Protein AF-A0A919A4I2-F1 (afdb_monomer)

Solvent-accessible surface area (backbone atoms only — not comparable to full-atom values): 5334 Å² total; per-residue (Å²): 133,56,72,66,56,52,51,32,50,52,29,50,54,49,20,53,53,32,42,53,50,16,57,56,28,49,77,78,39,53,79,66,13,53,63,30,46,51,51,19,51,53,32,47,54,54,29,48,52,50,51,52,50,55,50,49,53,52,50,51,55,48,53,52,50,52,50,51,51,52,55,54,36,71,71,49,84,78,54,81,65,63,87,83,48,91,82,68,72,82,78,75,80,80,125

pLDDT: mean 85.63, std 12.44, range [39.56, 97.69]

Sequence (95 aa):
MTPARRTMHALNLTAGVTTLTAAHLATHHWAAAIPAVLAAGVLLTIADTYRWDDQHTHRAAADDLDAACCETWWTSLGADHDHTCPTRQTRSHAA

Organism: NCBI:txid67302

Mean predicted aligned error: 8.38 Å

Structure (mmCIF, N/CA/C/O backbone):
data_AF-A0A919A4I2-F1
#
_entry.id   AF-A0A919A4I2-F1
#
loop_
_atom_site.group_PDB
_atom_site.id
_atom_site.type_symbol
_atom_site.label_atom_id
_atom_site.label_alt_id
_atom_site.label_comp_id
_atom_site.label_asym_id
_atom_site.label_entity_id
_atom_site.label_seq_id
_atom_site.pdbx_PDB_ins_code
_atom_site.Cartn_x
_atom_site.Cartn_y
_atom_site.Cartn_z
_atom_site.occupancy
_atom_site.B_iso_or_equiv
_atom_site.auth_seq_id
_atom_site.auth_comp_id
_atom_site.auth_asym_id
_atom_site.auth_atom_id
_atom_site.pdbx_PDB_model_num
ATOM 1 N N . MET A 1 1 ? -6.275 11.652 2.815 1.00 68.12 1 MET A N 1
ATOM 2 C CA . MET A 1 1 ? -5.294 10.622 2.398 1.00 68.12 1 MET A CA 1
ATOM 3 C C . MET A 1 1 ? -4.134 10.656 3.382 1.00 68.12 1 MET A C 1
ATOM 5 O O . MET A 1 1 ? -3.477 11.690 3.459 1.00 68.12 1 MET A O 1
ATOM 9 N N . THR A 1 2 ? -3.956 9.596 4.177 1.00 88.94 2 THR A N 1
ATOM 10 C CA . THR A 1 2 ? -2.904 9.498 5.207 1.00 88.94 2 THR A CA 1
ATOM 11 C C . THR A 1 2 ? -1.509 9.494 4.563 1.00 88.94 2 THR A C 1
ATOM 13 O O . THR A 1 2 ? -1.390 9.125 3.387 1.00 88.94 2 THR A O 1
ATOM 16 N N . PRO A 1 3 ? -0.447 9.906 5.283 1.00 89.25 3 PRO A N 1
ATOM 17 C CA . PRO A 1 3 ? 0.922 9.827 4.769 1.00 89.25 3 PRO A CA 1
ATOM 18 C C . PRO A 1 3 ? 1.288 8.402 4.320 1.00 89.25 3 PRO A C 1
ATOM 20 O O . PRO A 1 3 ? 1.834 8.249 3.232 1.00 89.25 3 PRO A O 1
ATOM 23 N N . ALA A 1 4 ? 0.863 7.371 5.064 1.00 88.50 4 ALA A N 1
ATOM 24 C CA . ALA A 1 4 ? 1.042 5.959 4.706 1.00 88.50 4 ALA A CA 1
ATOM 25 C C . ALA A 1 4 ? 0.373 5.574 3.370 1.00 88.50 4 ALA A C 1
ATOM 27 O O . ALA A 1 4 ? 0.947 4.860 2.550 1.00 88.50 4 ALA A O 1
ATOM 28 N N . ARG A 1 5 ? -0.823 6.104 3.076 1.00 90.50 5 ARG A N 1
ATOM 29 C CA . ARG A 1 5 ? -1.471 5.866 1.773 1.00 90.50 5 ARG A CA 1
ATOM 30 C C . ARG A 1 5 ? -0.739 6.548 0.620 1.00 90.50 5 ARG A C 1
ATOM 32 O O . ARG A 1 5 ? -0.733 6.014 -0.486 1.00 90.50 5 ARG A O 1
ATOM 39 N N . ARG A 1 6 ? -0.128 7.718 0.851 1.00 94.00 6 ARG A N 1
ATOM 40 C CA . ARG A 1 6 ? 0.673 8.418 -0.174 1.00 94.00 6 ARG A CA 1
ATOM 41 C C . ARG A 1 6 ? 1.951 7.654 -0.493 1.00 94.00 6 ARG A C 1
ATOM 43 O O . ARG A 1 6 ? 2.249 7.474 -1.671 1.00 94.00 6 ARG A O 1
ATOM 50 N N . THR A 1 7 ? 2.659 7.171 0.526 1.00 93.00 7 THR A N 1
ATOM 51 C CA . THR A 1 7 ? 3.868 6.359 0.338 1.00 93.00 7 THR A CA 1
ATOM 52 C C . THR A 1 7 ? 3.542 5.038 -0.351 1.00 93.00 7 THR A C 1
ATOM 54 O O . THR A 1 7 ? 4.175 4.722 -1.353 1.00 93.00 7 THR A O 1
ATOM 57 N N . MET A 1 8 ? 2.497 4.325 0.079 1.00 93.81 8 MET A N 1
ATOM 58 C CA . MET A 1 8 ? 2.030 3.103 -0.588 1.00 93.81 8 MET A CA 1
ATOM 59 C C . MET A 1 8 ? 1.700 3.344 -2.070 1.00 93.81 8 MET A C 1
ATOM 61 O O . MET A 1 8 ? 2.102 2.564 -2.931 1.00 93.81 8 MET A O 1
ATOM 65 N N . HIS A 1 9 ? 0.997 4.435 -2.393 1.00 94.38 9 HIS A N 1
ATOM 66 C CA . HIS A 1 9 ? 0.672 4.756 -3.783 1.00 94.38 9 HIS A CA 1
ATOM 67 C C . HIS A 1 9 ? 1.927 5.050 -4.618 1.00 94.38 9 HIS A C 1
ATOM 69 O O . HIS A 1 9 ? 2.064 4.521 -5.720 1.00 94.38 9 HIS A O 1
ATOM 75 N N . ALA A 1 10 ? 2.869 5.830 -4.081 1.00 95.25 10 ALA A N 1
ATOM 76 C CA . ALA A 1 10 ? 4.141 6.110 -4.745 1.00 95.25 10 ALA A CA 1
ATOM 77 C C . ALA A 1 10 ? 4.975 4.835 -4.971 1.00 95.25 10 ALA A C 1
ATOM 79 O O . ALA A 1 10 ? 5.544 4.656 -6.050 1.00 95.25 10 ALA A O 1
ATOM 80 N N . LEU A 1 11 ? 5.004 3.924 -3.993 1.00 94.88 11 LEU A N 1
ATOM 81 C CA . LEU A 1 11 ? 5.685 2.632 -4.108 1.00 94.88 11 LEU A CA 1
ATOM 82 C C . LEU A 1 11 ? 5.050 1.752 -5.187 1.00 94.88 11 LEU A C 1
ATOM 84 O O . LEU A 1 11 ? 5.775 1.208 -6.014 1.00 94.88 11 LEU A O 1
ATOM 88 N N . ASN A 1 12 ? 3.718 1.673 -5.241 1.00 95.19 12 ASN A N 1
ATOM 89 C CA . ASN A 1 12 ? 3.007 0.910 -6.270 1.00 95.19 12 ASN A CA 1
ATOM 90 C C . ASN A 1 12 ? 3.253 1.462 -7.681 1.00 95.19 12 ASN A C 1
ATOM 92 O O . ASN A 1 12 ? 3.484 0.690 -8.611 1.00 95.19 12 ASN A O 1
ATOM 96 N N . LEU A 1 13 ? 3.247 2.790 -7.845 1.00 96.81 13 LEU A N 1
ATOM 97 C CA . LEU A 1 13 ? 3.578 3.418 -9.128 1.00 96.81 13 LEU A CA 1
ATOM 98 C C . LEU A 1 13 ? 5.023 3.121 -9.536 1.00 96.81 13 LEU A C 1
ATOM 100 O O . LEU A 1 13 ? 5.272 2.735 -10.677 1.00 96.81 13 LEU A O 1
ATOM 104 N N . THR A 1 14 ? 5.963 3.253 -8.597 1.00 95.81 14 THR A N 1
ATOM 105 C CA . THR A 1 14 ? 7.382 2.976 -8.855 1.00 95.81 14 THR A CA 1
ATOM 106 C C . THR A 1 14 ? 7.579 1.511 -9.231 1.00 95.81 14 THR A C 1
ATOM 108 O O . THR A 1 14 ? 8.191 1.235 -10.257 1.00 95.81 14 THR A O 1
ATOM 111 N N . ALA A 1 15 ? 6.984 0.580 -8.479 1.00 94.31 15 ALA A N 1
ATOM 112 C CA . ALA A 1 15 ? 7.029 -0.846 -8.778 1.00 94.31 15 ALA A CA 1
ATOM 113 C C . ALA A 1 15 ? 6.493 -1.146 -10.182 1.00 94.31 15 ALA A C 1
ATOM 115 O O . ALA A 1 15 ? 7.161 -1.835 -10.946 1.00 94.31 15 ALA A O 1
ATOM 116 N N . GLY A 1 16 ? 5.345 -0.569 -10.556 1.00 94.00 16 GLY A N 1
ATOM 117 C CA . GLY A 1 16 ? 4.768 -0.731 -11.892 1.00 94.00 16 GLY A CA 1
ATOM 118 C C . GLY A 1 16 ? 5.703 -0.255 -13.009 1.00 94.00 16 GLY A C 1
ATOM 119 O O . GLY A 1 16 ? 5.933 -0.982 -13.976 1.00 94.00 16 GLY A O 1
ATOM 120 N N . VAL A 1 17 ? 6.308 0.929 -12.856 1.00 96.19 17 VAL A N 1
ATOM 121 C CA . VAL A 1 17 ? 7.301 1.451 -13.814 1.00 96.19 17 VAL A CA 1
ATOM 122 C C . VAL A 1 17 ? 8.534 0.544 -13.882 1.00 96.19 17 VAL A C 1
ATOM 124 O O . VAL A 1 17 ? 9.032 0.257 -14.975 1.00 96.19 17 VAL A O 1
ATOM 127 N N . THR A 1 18 ? 9.013 0.046 -12.740 1.00 93.88 18 THR A N 1
ATOM 128 C CA . THR A 1 18 ? 10.159 -0.8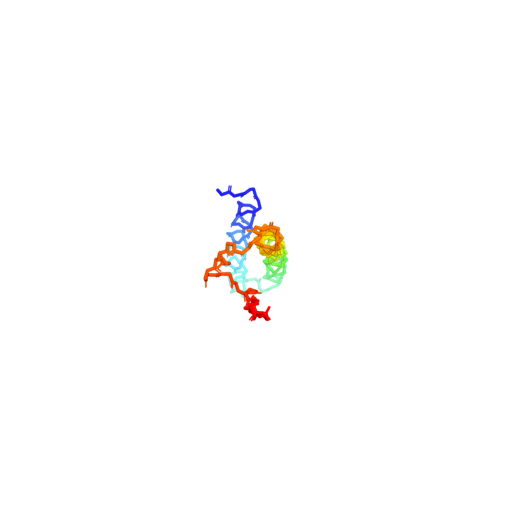68 -12.689 1.00 93.88 18 THR A CA 1
ATOM 129 C C . THR A 1 18 ? 9.839 -2.206 -13.359 1.00 93.88 18 THR A C 1
ATOM 131 O O . THR A 1 18 ? 10.664 -2.705 -14.120 1.00 93.88 18 THR A O 1
ATOM 134 N N . THR A 1 19 ? 8.639 -2.763 -13.170 1.00 94.31 19 THR A N 1
ATOM 135 C CA . THR A 1 19 ? 8.202 -3.998 -13.841 1.00 94.31 19 THR A CA 1
ATOM 136 C C . THR A 1 19 ? 8.114 -3.823 -15.355 1.00 94.31 19 THR A C 1
ATOM 138 O O . THR A 1 19 ? 8.591 -4.684 -16.092 1.00 94.31 19 THR A O 1
ATOM 141 N N . LEU A 1 20 ? 7.565 -2.703 -15.839 1.00 95.00 20 LEU A N 1
ATOM 142 C CA . LEU A 1 20 ? 7.523 -2.405 -17.276 1.00 95.00 20 LEU A CA 1
ATOM 143 C C . LEU A 1 20 ? 8.933 -2.268 -17.861 1.00 95.00 20 LEU A C 1
ATOM 145 O O . LEU A 1 20 ? 9.231 -2.833 -18.914 1.00 95.00 20 LEU A O 1
ATOM 149 N N . THR A 1 21 ? 9.820 -1.581 -17.141 1.00 93.00 21 THR A N 1
ATOM 150 C CA . THR A 1 21 ? 11.237 -1.470 -17.514 1.00 93.00 21 THR A CA 1
ATOM 151 C C . THR A 1 21 ? 11.907 -2.843 -17.563 1.00 93.00 21 THR A C 1
ATOM 153 O O . THR A 1 21 ? 12.614 -3.150 -18.520 1.00 93.00 21 THR A O 1
ATOM 156 N N . ALA A 1 22 ? 11.649 -3.701 -16.574 1.00 91.62 22 ALA A N 1
ATOM 157 C CA . ALA A 1 22 ? 12.176 -5.059 -16.531 1.00 91.62 22 ALA A CA 1
ATOM 158 C C . ALA A 1 22 ? 11.685 -5.903 -17.716 1.00 91.62 22 ALA A C 1
ATOM 160 O O . ALA A 1 22 ? 12.481 -6.608 -18.334 1.00 91.62 22 ALA A O 1
ATOM 161 N N . ALA A 1 23 ? 10.400 -5.797 -18.070 1.00 92.69 23 ALA A N 1
ATOM 162 C CA . ALA A 1 23 ? 9.824 -6.490 -19.219 1.00 92.69 23 ALA A CA 1
ATOM 163 C C . ALA A 1 23 ? 10.463 -6.030 -20.537 1.00 92.69 23 ALA A C 1
ATOM 165 O O . ALA A 1 23 ? 10.807 -6.861 -21.374 1.00 92.69 23 ALA A O 1
ATOM 166 N N . HIS A 1 24 ? 10.692 -4.723 -20.700 1.00 93.31 24 HIS A N 1
ATOM 167 C CA . HIS A 1 24 ? 11.404 -4.195 -21.862 1.00 93.31 24 HIS A CA 1
ATOM 168 C C . HIS A 1 24 ? 12.847 -4.721 -21.921 1.00 93.31 24 HIS A C 1
ATOM 170 O O . HIS A 1 24 ? 13.265 -5.271 -22.942 1.00 93.31 24 HIS A O 1
ATOM 176 N N . LEU A 1 25 ? 13.583 -4.655 -20.806 1.00 93.00 25 LEU A N 1
ATOM 177 C CA . LEU A 1 25 ? 14.949 -5.178 -20.717 1.00 93.00 25 LEU A CA 1
ATOM 178 C C . LEU A 1 25 ? 15.014 -6.682 -20.987 1.00 93.00 25 LEU A C 1
ATOM 180 O O . LEU A 1 25 ? 15.963 -7.129 -21.620 1.00 93.00 25 LEU A O 1
ATOM 184 N N . ALA A 1 26 ? 14.005 -7.462 -20.602 1.00 91.75 26 ALA A N 1
ATOM 185 C CA . ALA A 1 26 ? 13.973 -8.897 -20.880 1.00 91.75 26 ALA A CA 1
ATOM 186 C C . ALA A 1 26 ? 14.012 -9.209 -22.388 1.00 91.75 26 ALA A C 1
ATOM 188 O O . ALA A 1 26 ? 14.531 -10.253 -22.778 1.00 91.75 26 ALA A O 1
ATOM 189 N N . THR A 1 27 ? 13.528 -8.292 -23.236 1.00 94.25 27 THR A N 1
ATOM 190 C CA . THR A 1 27 ? 13.527 -8.465 -24.698 1.00 94.25 27 THR A CA 1
ATOM 191 C C . THR A 1 27 ? 14.854 -8.118 -25.375 1.00 94.25 27 THR A C 1
ATOM 193 O O . THR A 1 27 ? 15.073 -8.541 -26.508 1.00 94.25 27 THR A O 1
ATOM 196 N N . HIS A 1 28 ? 15.731 -7.330 -24.742 1.00 92.06 28 HIS A N 1
ATOM 197 C CA . HIS A 1 28 ? 16.967 -6.821 -25.372 1.00 92.06 28 HIS A CA 1
ATOM 198 C C . HIS A 1 28 ? 18.231 -7.200 -24.586 1.00 92.06 28 HIS A C 1
ATOM 200 O O . HIS A 1 28 ? 19.262 -7.529 -25.170 1.00 92.06 28 HIS A O 1
ATOM 206 N N . HIS A 1 29 ? 18.146 -7.206 -23.256 1.00 91.19 29 HIS A N 1
ATOM 207 C CA . HIS A 1 29 ? 19.240 -7.440 -22.316 1.00 91.19 29 HIS A CA 1
ATOM 208 C C . HIS A 1 29 ? 18.744 -8.242 -21.102 1.00 91.19 29 HIS A C 1
ATOM 210 O O . HIS A 1 29 ? 18.582 -7.707 -20.004 1.00 91.19 29 HIS A O 1
ATOM 216 N N . TRP A 1 30 ? 18.521 -9.548 -21.287 1.00 90.12 30 TRP A N 1
ATOM 217 C CA . TRP A 1 30 ? 17.922 -10.423 -20.267 1.00 90.12 30 TRP A CA 1
ATOM 218 C C . TRP A 1 30 ? 18.629 -10.367 -18.900 1.00 90.12 30 TRP A C 1
ATOM 220 O O . TRP A 1 30 ? 17.968 -10.364 -17.865 1.00 90.12 30 TRP A O 1
ATOM 230 N N . ALA A 1 31 ? 19.960 -10.239 -18.877 1.00 91.81 31 ALA A N 1
ATOM 231 C CA . ALA A 1 31 ? 20.725 -10.133 -17.633 1.00 91.81 31 ALA A CA 1
ATOM 232 C C . ALA A 1 31 ? 20.418 -8.840 -16.849 1.00 91.81 31 ALA A C 1
ATOM 234 O O . ALA A 1 31 ? 20.408 -8.854 -15.620 1.00 91.81 31 ALA A O 1
ATOM 235 N N . ALA A 1 32 ? 20.108 -7.736 -17.539 1.00 88.19 32 ALA A N 1
ATOM 236 C CA . ALA A 1 32 ? 19.728 -6.468 -16.913 1.00 88.19 32 ALA A CA 1
ATOM 237 C C . ALA A 1 32 ? 18.275 -6.466 -16.403 1.00 88.19 32 ALA A C 1
ATOM 239 O O . ALA A 1 32 ? 17.918 -5.642 -15.562 1.00 88.19 32 ALA A O 1
ATOM 240 N N . ALA A 1 33 ? 17.438 -7.404 -16.859 1.00 88.69 33 ALA A N 1
ATOM 241 C CA . ALA A 1 33 ? 16.069 -7.548 -16.372 1.00 88.69 33 ALA A CA 1
ATOM 242 C C . ALA A 1 33 ? 16.014 -8.109 -14.942 1.00 88.69 33 ALA A C 1
ATOM 244 O O . ALA A 1 33 ? 15.154 -7.706 -14.164 1.00 88.69 33 ALA A O 1
ATOM 245 N N . ILE A 1 34 ? 16.953 -8.989 -14.570 1.00 90.06 34 ILE A N 1
ATOM 246 C CA . ILE A 1 34 ? 17.006 -9.632 -13.244 1.00 90.06 34 ILE A CA 1
ATOM 247 C C . ILE A 1 34 ? 17.004 -8.604 -12.096 1.00 90.06 34 ILE A C 1
ATOM 249 O O . ILE A 1 34 ? 16.105 -8.672 -11.254 1.00 90.06 34 ILE A O 1
ATOM 253 N N . PRO A 1 35 ? 17.933 -7.625 -12.033 1.00 91.88 35 PRO A N 1
ATOM 254 C CA . PRO A 1 35 ? 17.923 -6.639 -10.953 1.00 91.88 35 PRO A CA 1
ATOM 255 C C . PRO A 1 35 ? 16.665 -5.759 -10.963 1.00 91.88 35 PRO A C 1
ATOM 257 O O . PRO A 1 35 ? 16.178 -5.392 -9.896 1.00 91.88 35 PRO A O 1
ATOM 260 N N . ALA A 1 36 ? 16.095 -5.461 -12.136 1.00 89.81 36 ALA A N 1
ATOM 261 C CA . ALA A 1 36 ? 14.862 -4.682 -12.236 1.00 89.81 36 ALA A CA 1
ATOM 262 C C . ALA A 1 36 ? 13.648 -5.450 -11.678 1.00 89.81 36 ALA A C 1
ATOM 264 O O . ALA A 1 36 ? 12.847 -4.879 -10.938 1.00 89.81 36 ALA A O 1
ATOM 265 N N . VAL A 1 37 ? 13.538 -6.757 -11.945 1.00 90.94 37 VAL A N 1
ATOM 266 C CA . VAL A 1 37 ? 12.494 -7.606 -11.343 1.00 90.94 37 VAL A CA 1
ATOM 267 C C . VAL A 1 37 ? 12.637 -7.653 -9.820 1.00 90.94 37 VAL A C 1
ATOM 269 O O . VAL A 1 37 ? 11.645 -7.486 -9.111 1.00 90.94 37 VAL A O 1
ATOM 272 N N . LEU A 1 38 ? 13.860 -7.826 -9.306 1.00 94.75 38 LEU A N 1
ATOM 273 C CA . LEU A 1 38 ? 14.108 -7.836 -7.860 1.00 94.75 38 LEU A CA 1
ATOM 274 C C . LEU A 1 38 ? 13.728 -6.502 -7.207 1.00 94.75 38 LEU A C 1
ATOM 276 O O . LEU A 1 38 ? 13.055 -6.496 -6.177 1.00 94.75 38 LEU A O 1
ATOM 280 N N . ALA A 1 39 ? 14.095 -5.377 -7.825 1.00 93.31 39 ALA A N 1
ATOM 281 C CA . ALA A 1 39 ? 13.735 -4.050 -7.334 1.00 93.31 39 ALA A CA 1
ATOM 282 C C . ALA A 1 39 ? 12.211 -3.845 -7.287 1.00 93.31 39 ALA A C 1
ATOM 284 O O . ALA A 1 39 ? 11.686 -3.382 -6.274 1.00 93.31 39 ALA A O 1
ATOM 285 N N . ALA A 1 40 ? 11.487 -4.252 -8.336 1.00 93.50 40 ALA A N 1
ATOM 286 C CA . ALA A 1 40 ? 10.026 -4.200 -8.347 1.00 93.50 40 ALA A CA 1
ATOM 287 C C . ALA A 1 40 ? 9.413 -5.063 -7.229 1.00 93.50 40 ALA A C 1
ATOM 289 O O . ALA A 1 40 ? 8.510 -4.609 -6.527 1.00 93.50 40 ALA A O 1
ATOM 290 N N . GLY A 1 41 ? 9.938 -6.276 -7.022 1.00 94.00 41 GLY A N 1
ATOM 291 C CA . GLY A 1 41 ? 9.499 -7.169 -5.949 1.00 94.00 41 GLY A CA 1
ATOM 292 C C . GLY A 1 41 ? 9.668 -6.552 -4.560 1.00 94.00 41 GLY A C 1
ATOM 293 O O . GLY A 1 41 ? 8.726 -6.552 -3.773 1.00 94.00 41 GLY A O 1
ATOM 294 N N . VAL A 1 42 ? 10.828 -5.953 -4.275 1.00 97.69 42 VAL A N 1
ATOM 295 C CA . VAL A 1 42 ? 11.081 -5.269 -2.993 1.00 97.69 42 VAL A CA 1
ATOM 296 C C . VAL A 1 42 ? 10.098 -4.118 -2.769 1.00 97.69 42 VAL A C 1
ATOM 298 O O . VAL A 1 42 ? 9.542 -3.996 -1.678 1.00 97.69 42 VAL A O 1
ATOM 301 N N . LEU A 1 43 ? 9.842 -3.297 -3.792 1.00 95.56 43 LEU A N 1
ATOM 302 C CA . LEU A 1 43 ? 8.891 -2.185 -3.692 1.00 95.56 43 LEU A CA 1
ATOM 303 C C . LEU A 1 43 ? 7.470 -2.669 -3.370 1.00 95.56 43 LEU A C 1
ATOM 305 O O . LEU A 1 43 ? 6.805 -2.068 -2.525 1.00 95.56 43 LEU A O 1
ATOM 309 N N . LEU A 1 44 ? 7.025 -3.764 -3.996 1.00 94.69 44 LEU A N 1
ATOM 310 C CA . LEU A 1 44 ? 5.721 -4.375 -3.716 1.00 94.69 44 LEU A CA 1
ATOM 311 C C . LEU A 1 44 ? 5.645 -4.938 -2.295 1.00 94.69 44 LEU A C 1
ATOM 313 O O . LEU A 1 44 ? 4.649 -4.707 -1.614 1.00 94.69 44 LEU A O 1
ATOM 317 N N . THR A 1 45 ? 6.696 -5.611 -1.819 1.00 96.38 45 THR A N 1
ATOM 318 C CA . THR A 1 45 ? 6.752 -6.120 -0.440 1.00 96.38 45 THR A CA 1
ATOM 319 C C . THR A 1 45 ? 6.650 -4.984 0.576 1.00 96.38 45 THR A C 1
ATOM 321 O O . THR A 1 45 ? 5.893 -5.080 1.535 1.00 96.38 45 THR A O 1
ATOM 324 N N . ILE A 1 46 ? 7.359 -3.873 0.355 1.00 96.12 46 ILE A N 1
ATOM 325 C CA . ILE A 1 46 ? 7.278 -2.707 1.246 1.00 96.12 46 ILE A CA 1
ATOM 326 C C . ILE A 1 46 ? 5.869 -2.098 1.210 1.00 96.12 46 ILE A C 1
ATOM 328 O O . ILE A 1 46 ? 5.319 -1.763 2.260 1.00 96.12 46 ILE A O 1
ATOM 332 N N . ALA A 1 47 ? 5.270 -1.957 0.023 1.00 94.81 47 ALA A N 1
ATOM 333 C CA . ALA A 1 47 ? 3.902 -1.457 -0.111 1.00 94.81 47 ALA A CA 1
ATOM 334 C C . ALA A 1 47 ? 2.886 -2.354 0.621 1.00 94.81 47 ALA A C 1
ATOM 336 O O . ALA A 1 47 ? 1.943 -1.836 1.223 1.00 94.81 47 ALA A O 1
ATOM 337 N N . ASP A 1 48 ? 3.096 -3.673 0.617 1.00 94.56 48 ASP A N 1
ATOM 338 C CA . ASP A 1 48 ? 2.258 -4.623 1.349 1.00 94.56 48 ASP A CA 1
ATOM 339 C C . ASP A 1 48 ? 2.377 -4.463 2.869 1.00 94.56 48 ASP A C 1
ATOM 341 O O . ASP A 1 48 ? 1.358 -4.452 3.560 1.00 94.56 48 ASP A O 1
ATOM 345 N N . THR A 1 49 ? 3.584 -4.216 3.388 1.00 94.62 49 THR A N 1
ATOM 346 C CA . THR A 1 49 ? 3.785 -3.906 4.812 1.00 94.62 49 THR A CA 1
ATOM 347 C C . THR A 1 49 ? 2.978 -2.678 5.241 1.00 94.62 49 THR A C 1
ATOM 349 O O . THR A 1 49 ? 2.298 -2.720 6.264 1.00 94.62 49 THR A O 1
ATOM 352 N N . TYR A 1 50 ? 2.972 -1.606 4.436 1.00 92.12 50 TYR A N 1
ATOM 353 C CA . TYR A 1 50 ? 2.146 -0.422 4.719 1.00 92.12 50 TYR A CA 1
ATOM 354 C C . TYR A 1 50 ? 0.645 -0.728 4.688 1.00 92.12 50 TYR A C 1
ATOM 356 O O . TYR A 1 50 ? -0.118 -0.172 5.478 1.00 92.12 50 TYR A O 1
ATOM 364 N N . ARG A 1 51 ? 0.204 -1.605 3.781 1.00 91.44 51 ARG A N 1
ATOM 365 C CA . ARG A 1 51 ? -1.197 -2.033 3.704 1.00 91.44 51 ARG A CA 1
ATOM 366 C C . ARG A 1 51 ? -1.602 -2.843 4.934 1.00 91.44 51 ARG A C 1
ATOM 368 O O . ARG A 1 51 ? -2.705 -2.651 5.443 1.00 91.44 51 ARG A O 1
ATOM 375 N N . TRP A 1 52 ? -0.735 -3.744 5.390 1.00 94.12 52 TRP A N 1
ATOM 376 C CA . TRP A 1 52 ? -0.974 -4.553 6.581 1.00 94.12 52 TRP A CA 1
ATOM 377 C C . TRP A 1 52 ? -1.090 -3.678 7.836 1.00 94.12 52 TRP A C 1
ATOM 3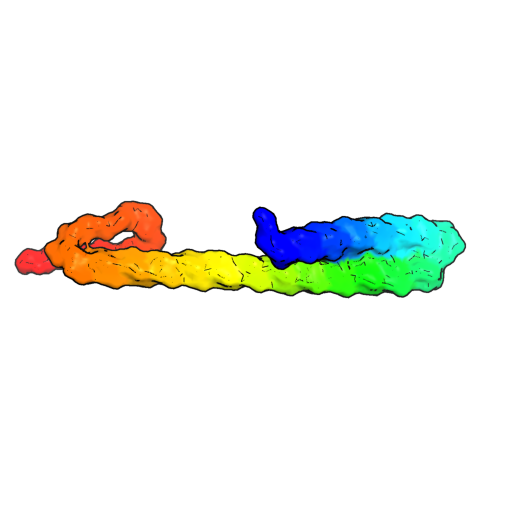79 O O . TRP A 1 52 ? -2.027 -3.861 8.611 1.00 94.12 52 TRP A O 1
ATOM 389 N N . ASP A 1 53 ? -0.219 -2.677 7.975 1.00 93.56 53 ASP A N 1
ATOM 390 C CA . ASP A 1 53 ? -0.227 -1.719 9.087 1.00 93.56 53 ASP A CA 1
ATOM 391 C C . ASP A 1 53 ? -1.497 -0.838 9.121 1.00 93.56 53 ASP A C 1
ATOM 393 O O . ASP A 1 53 ? -2.147 -0.727 10.165 1.00 93.56 53 ASP A O 1
ATOM 397 N N . ASP A 1 54 ? -1.931 -0.295 7.968 1.00 91.00 54 ASP A N 1
ATOM 398 C CA . ASP A 1 54 ? -3.18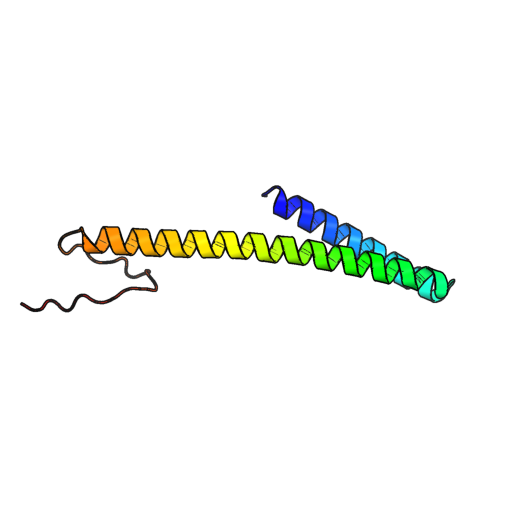8 0.480 7.851 1.00 91.00 54 ASP A CA 1
ATOM 399 C C . ASP A 1 54 ? -4.385 -0.388 8.269 1.00 91.00 54 ASP A C 1
ATOM 401 O O . ASP A 1 54 ? -5.239 0.041 9.045 1.00 91.00 54 ASP A O 1
ATOM 405 N N . GLN A 1 55 ? -4.428 -1.647 7.817 1.00 91.56 55 GLN A N 1
ATOM 406 C CA . GLN A 1 55 ? -5.493 -2.572 8.203 1.00 91.56 55 GLN A CA 1
ATOM 407 C C . GLN A 1 55 ? -5.440 -2.959 9.682 1.00 91.56 55 GLN A C 1
ATOM 409 O O . GLN A 1 55 ? -6.496 -3.105 10.293 1.00 91.56 55 GLN A O 1
ATOM 414 N N . HIS A 1 56 ? -4.254 -3.161 10.257 1.00 92.62 56 HIS A N 1
ATOM 415 C CA . HIS A 1 56 ? -4.114 -3.494 11.673 1.00 92.62 56 HIS A CA 1
ATOM 416 C C . HIS A 1 56 ? -4.602 -2.341 12.552 1.00 92.62 56 HIS A C 1
ATOM 418 O O . HIS A 1 56 ? -5.406 -2.561 13.453 1.00 92.62 56 HIS A O 1
ATOM 424 N N . THR A 1 57 ? -4.225 -1.109 12.203 1.00 91.94 57 THR A N 1
ATOM 425 C CA . THR A 1 57 ? -4.691 0.108 12.881 1.00 91.94 57 THR A CA 1
ATOM 426 C C . THR A 1 57 ? -6.208 0.269 12.771 1.00 91.94 57 THR A C 1
ATOM 428 O O . THR A 1 57 ? -6.874 0.563 13.760 1.00 91.94 57 THR A O 1
ATOM 431 N N . HIS A 1 58 ? -6.781 0.043 11.583 1.00 90.12 58 HIS A N 1
ATOM 432 C CA . HIS A 1 58 ? -8.231 0.112 11.393 1.00 90.12 58 HIS A CA 1
ATOM 433 C C . HIS A 1 58 ? -8.990 -0.976 12.161 1.00 90.12 58 HIS A C 1
ATOM 435 O O . HIS A 1 58 ? -10.071 -0.693 12.669 1.00 90.12 58 HIS A O 1
ATOM 441 N N . ARG A 1 59 ? -8.440 -2.194 12.255 1.00 91.62 59 ARG A N 1
ATOM 442 C CA . ARG A 1 59 ? -9.034 -3.278 13.053 1.00 91.62 59 ARG A CA 1
ATOM 443 C C . ARG A 1 59 ? -8.972 -2.965 14.545 1.00 91.62 59 ARG A C 1
ATOM 445 O O . ARG A 1 59 ? -10.007 -3.011 15.187 1.00 91.62 59 ARG A O 1
ATOM 452 N N . ALA A 1 60 ? -7.816 -2.540 15.054 1.00 92.56 60 ALA A N 1
ATOM 453 C CA . ALA A 1 60 ? -7.673 -2.149 16.456 1.00 92.56 60 ALA A CA 1
ATOM 454 C C . ALA A 1 60 ? -8.638 -1.013 16.839 1.00 92.56 60 ALA A C 1
ATOM 456 O O . ALA A 1 60 ? -9.315 -1.092 17.855 1.00 92.56 60 ALA A O 1
ATOM 457 N N . ALA A 1 61 ? -8.781 0.006 15.983 1.00 91.31 61 ALA A N 1
ATOM 458 C CA . ALA A 1 61 ? -9.732 1.093 16.219 1.00 91.31 61 ALA A CA 1
ATOM 459 C C . ALA A 1 61 ? -11.204 0.635 16.196 1.00 91.31 61 ALA A C 1
ATOM 461 O O . ALA A 1 61 ? -12.034 1.226 16.884 1.00 91.31 61 ALA A O 1
ATOM 462 N N . ALA A 1 62 ? -11.542 -0.380 15.394 1.00 89.31 62 ALA A N 1
ATOM 463 C CA . ALA A 1 62 ? -12.879 -0.969 15.394 1.00 89.31 62 ALA A CA 1
ATOM 464 C C . ALA A 1 62 ? -13.129 -1.772 16.679 1.00 89.31 62 ALA A C 1
ATOM 466 O O . ALA A 1 62 ? -14.166 -1.582 17.308 1.00 89.31 62 ALA A O 1
ATOM 467 N N . ASP A 1 63 ? -12.154 -2.579 17.107 1.00 89.38 63 ASP A N 1
ATOM 468 C CA . ASP A 1 63 ? -12.228 -3.360 18.345 1.00 89.38 63 ASP A CA 1
ATOM 469 C C . ASP A 1 63 ? -12.378 -2.446 19.579 1.00 89.38 63 ASP A C 1
ATOM 471 O O . ASP A 1 63 ? -13.207 -2.707 20.452 1.00 89.38 63 ASP A O 1
ATOM 475 N N . ASP A 1 64 ? -11.638 -1.330 19.627 1.00 90.06 64 ASP A N 1
ATOM 476 C CA . ASP A 1 64 ? -11.748 -0.325 20.694 1.00 90.06 64 ASP A CA 1
ATOM 477 C C . ASP A 1 64 ? -13.137 0.337 20.723 1.00 90.06 64 ASP A C 1
ATOM 479 O O . ASP A 1 64 ? -13.697 0.591 21.795 1.00 90.06 64 ASP A O 1
ATOM 483 N N . LEU A 1 65 ? -13.715 0.615 19.548 1.00 88.31 65 LEU A N 1
ATOM 484 C CA . LEU A 1 65 ? -15.048 1.207 19.440 1.00 88.31 65 LEU A CA 1
ATOM 485 C C . LEU A 1 65 ? -16.137 0.218 19.876 1.00 88.31 65 LEU A C 1
ATOM 487 O O . LEU A 1 65 ? -17.056 0.604 20.604 1.00 88.31 65 LEU A O 1
ATOM 491 N N . ASP A 1 66 ? -16.009 -1.049 19.482 1.00 85.50 66 ASP A N 1
ATOM 492 C CA . ASP A 1 66 ? -16.908 -2.125 19.900 1.00 85.50 66 ASP A CA 1
ATOM 493 C C . ASP A 1 66 ? -16.842 -2.334 21.421 1.00 85.50 66 ASP A C 1
ATOM 495 O O . ASP A 1 66 ? -17.884 -2.442 22.079 1.00 85.50 66 ASP A O 1
ATOM 499 N N . ALA A 1 67 ? -15.642 -2.305 22.010 1.00 85.06 67 ALA A N 1
ATOM 500 C CA . ALA A 1 67 ? -15.459 -2.382 23.458 1.00 85.06 67 ALA A CA 1
ATOM 501 C C . ALA A 1 67 ? -16.117 -1.194 24.183 1.00 85.06 67 ALA A C 1
ATOM 503 O O . ALA A 1 67 ? -16.865 -1.391 25.144 1.00 85.06 67 ALA A O 1
ATOM 504 N N . ALA A 1 68 ? -15.911 0.035 23.699 1.00 85.62 68 ALA A N 1
ATOM 505 C CA . ALA A 1 68 ? -16.525 1.229 24.282 1.00 85.62 68 ALA A CA 1
ATOM 506 C C . ALA A 1 68 ? -18.064 1.211 24.193 1.00 85.62 68 ALA A C 1
ATOM 508 O O . ALA A 1 68 ? -18.744 1.627 25.139 1.00 85.62 68 ALA A O 1
ATOM 509 N N . CYS A 1 69 ? -18.620 0.708 23.085 1.00 84.38 69 CYS A N 1
ATOM 510 C CA . CYS A 1 69 ? -20.060 0.502 22.918 1.00 84.38 69 CYS A CA 1
ATOM 511 C C . CYS A 1 69 ? -20.606 -0.468 23.979 1.00 84.38 69 CYS A C 1
ATOM 513 O O . CYS A 1 69 ? -21.566 -0.139 24.685 1.00 84.38 69 CYS A O 1
ATOM 515 N N . CYS A 1 70 ? -19.939 -1.613 24.157 1.00 80.75 70 CYS A N 1
ATOM 516 C CA . CYS A 1 70 ? -20.326 -2.633 25.131 1.00 80.75 70 CYS A CA 1
ATOM 517 C C . CYS A 1 70 ? -20.263 -2.122 26.581 1.00 80.75 70 CYS A C 1
ATOM 519 O O . CYS A 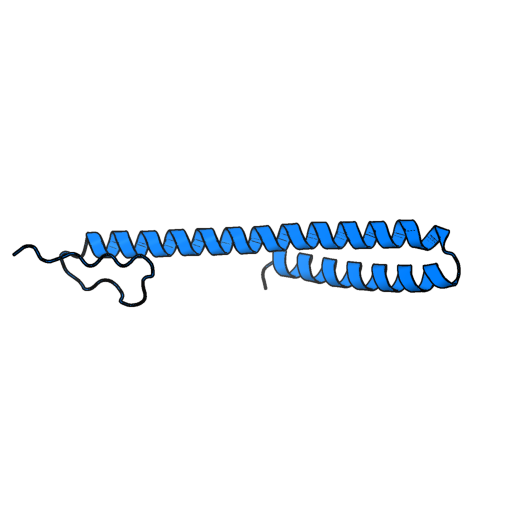1 70 ? -21.201 -2.348 27.348 1.00 80.75 70 CYS A O 1
ATOM 521 N N . GLU A 1 71 ? -19.200 -1.401 26.956 1.00 81.81 71 GLU A N 1
ATOM 522 C CA . GLU A 1 71 ? -19.045 -0.817 28.301 1.00 81.81 71 GLU A CA 1
ATOM 523 C C . GLU A 1 71 ? -20.107 0.257 28.594 1.00 81.81 71 GLU A C 1
ATOM 525 O O . GLU A 1 71 ? -20.722 0.290 29.669 1.00 81.81 71 GLU A O 1
ATOM 530 N N . THR A 1 72 ? -20.390 1.116 27.610 1.00 81.31 72 THR A N 1
ATOM 531 C CA . THR A 1 72 ? -21.446 2.135 27.727 1.00 81.31 72 THR A CA 1
ATOM 532 C C . THR A 1 72 ? -22.813 1.478 27.906 1.00 81.31 72 THR A C 1
ATOM 534 O O . THR A 1 72 ? -23.602 1.881 28.761 1.00 81.31 72 THR A O 1
ATOM 537 N N . TRP A 1 73 ? -23.097 0.422 27.145 1.00 80.38 73 TRP A N 1
ATOM 538 C CA . TRP A 1 73 ? -24.343 -0.318 27.289 1.00 80.38 73 TRP A CA 1
ATOM 539 C C . TRP A 1 73 ? -24.467 -0.998 28.652 1.00 80.38 73 TRP A C 1
ATOM 541 O O . TRP A 1 73 ? -25.501 -0.858 29.311 1.00 80.38 73 TRP A O 1
ATOM 551 N N . TRP A 1 74 ? -23.418 -1.670 29.125 1.00 74.38 74 TRP A N 1
ATOM 552 C CA . TRP A 1 74 ? -23.438 -2.345 30.422 1.00 74.38 74 TRP A CA 1
ATOM 553 C C . TRP A 1 74 ? -23.777 -1.394 31.581 1.00 74.38 74 TRP A C 1
ATOM 555 O O . TRP A 1 74 ? -24.542 -1.751 32.484 1.00 74.38 74 TRP A O 1
ATOM 565 N N . THR A 1 75 ? -23.260 -0.165 31.527 1.00 80.00 75 THR A N 1
ATOM 566 C CA . THR A 1 75 ? -23.480 0.872 32.550 1.00 80.00 75 THR A CA 1
ATOM 567 C C . THR A 1 75 ? -24.822 1.599 32.424 1.00 80.00 75 THR A C 1
ATOM 569 O O . THR A 1 75 ? -25.296 2.185 33.397 1.00 80.00 75 THR A O 1
ATOM 572 N N . SER A 1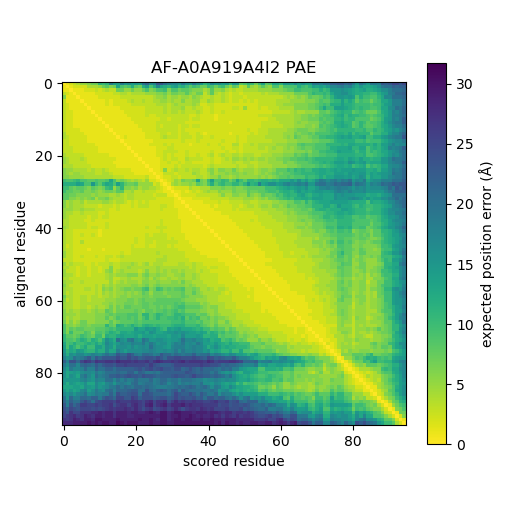 76 ? -25.491 1.513 31.274 1.00 75.25 76 SER A N 1
ATOM 573 C CA . SER A 1 76 ? -26.722 2.258 30.969 1.00 75.25 76 SER A CA 1
ATOM 574 C C . SER A 1 76 ? -28.020 1.739 31.624 1.00 75.25 76 SER A C 1
ATOM 576 O O . SER A 1 76 ? -29.102 2.176 31.244 1.00 75.25 76 SER A O 1
ATOM 578 N N . LEU A 1 77 ? -27.952 0.839 32.619 1.00 68.94 77 LEU A N 1
ATOM 579 C CA . LEU A 1 77 ? -29.101 0.394 33.443 1.00 68.94 77 LEU A CA 1
ATOM 580 C C . LEU A 1 77 ? -30.358 -0.033 32.644 1.00 68.94 77 LEU A C 1
ATOM 582 O O . LEU A 1 77 ? -31.482 0.111 33.120 1.00 68.94 77 LEU A O 1
ATOM 586 N N . GLY A 1 78 ? -30.173 -0.608 31.452 1.00 64.31 78 GLY A N 1
ATOM 587 C CA . GLY A 1 78 ? -31.269 -1.125 30.625 1.00 64.31 78 GLY A CA 1
ATOM 588 C C . GLY A 1 78 ? -31.618 -0.288 29.395 1.00 64.31 78 GLY A C 1
ATOM 589 O O . GLY A 1 78 ? -32.676 -0.520 28.815 1.00 64.31 78 GLY A O 1
ATOM 590 N N . ALA A 1 79 ? -30.762 0.648 28.964 1.00 70.81 79 ALA A N 1
ATOM 591 C CA . ALA A 1 79 ? -30.870 1.166 27.602 1.00 7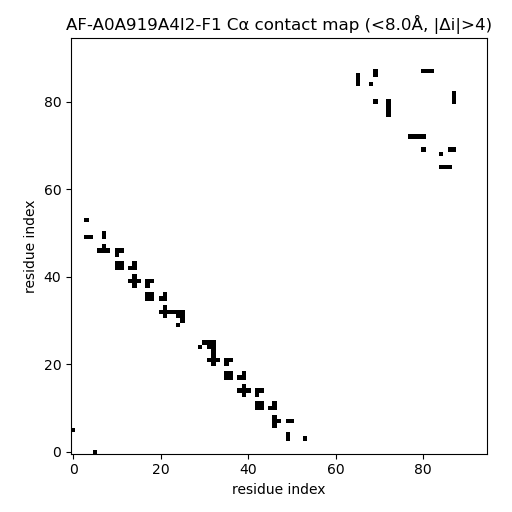0.81 79 ALA A CA 1
ATOM 592 C C . ALA A 1 79 ? -30.597 0.039 26.590 1.00 70.81 79 ALA A C 1
ATOM 594 O O . ALA A 1 79 ? -29.761 -0.842 26.822 1.00 70.81 79 ALA A O 1
ATOM 595 N N . ASP A 1 80 ? -31.323 0.051 25.474 1.00 72.38 80 ASP A N 1
ATOM 596 C CA . ASP A 1 80 ? -31.137 -0.939 24.419 1.00 72.38 80 ASP A CA 1
ATOM 597 C C . ASP A 1 80 ? -29.727 -0.831 23.830 1.00 72.38 80 ASP A C 1
ATOM 599 O O . ASP A 1 80 ? -29.271 0.247 23.446 1.00 72.38 80 ASP A O 1
ATOM 603 N N . HIS A 1 81 ? -29.039 -1.972 23.751 1.00 76.19 81 HIS A N 1
ATOM 604 C CA . HIS A 1 81 ? -27.776 -2.065 23.029 1.00 76.19 81 HIS A CA 1
ATOM 605 C C . HIS A 1 81 ? -28.016 -1.747 21.556 1.00 76.19 81 HIS A C 1
ATOM 607 O O . HIS A 1 81 ? -29.017 -2.211 20.996 1.00 76.19 81 HIS A O 1
ATOM 613 N N . ASP A 1 82 ? -27.091 -1.021 20.923 1.00 75.25 82 ASP A N 1
ATOM 614 C CA . ASP A 1 82 ? -27.190 -0.734 19.497 1.00 75.25 82 ASP A CA 1
ATOM 615 C C . ASP A 1 82 ? -27.397 -2.047 18.722 1.00 75.25 82 ASP A C 1
ATOM 617 O O . ASP A 1 82 ? -26.632 -3.010 18.831 1.00 75.25 82 ASP A O 1
ATOM 621 N N . HIS A 1 83 ? -28.491 -2.101 17.963 1.00 77.12 83 HIS A N 1
ATOM 622 C CA . HIS A 1 83 ? -28.887 -3.266 17.181 1.00 77.12 83 HIS A CA 1
ATOM 623 C C . HIS A 1 83 ? -27.885 -3.597 16.069 1.00 77.12 83 HIS A C 1
ATOM 625 O O . HIS A 1 83 ? -27.924 -4.708 15.540 1.00 77.12 83 HIS A O 1
ATOM 631 N N . THR A 1 84 ? -27.002 -2.657 15.731 1.00 77.12 84 THR A N 1
ATOM 632 C CA . THR A 1 84 ? -25.930 -2.828 14.748 1.00 77.12 84 THR A CA 1
ATOM 633 C C . THR A 1 84 ? -24.623 -3.359 15.346 1.00 77.12 84 THR A C 1
ATOM 635 O O . THR A 1 84 ? -23.725 -3.718 14.5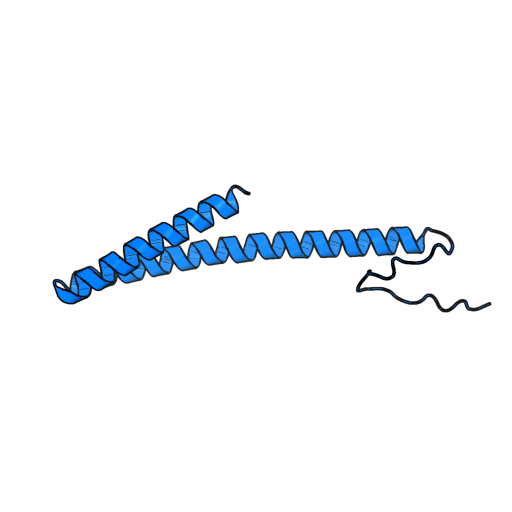85 1.00 77.12 84 THR A O 1
ATOM 638 N N . CYS A 1 85 ? -24.507 -3.469 16.677 1.00 76.88 85 CYS A N 1
ATOM 639 C CA . CYS A 1 85 ? -23.282 -3.938 17.320 1.00 76.88 85 CYS A CA 1
ATOM 640 C C . CYS A 1 85 ? -23.036 -5.442 17.051 1.00 76.88 85 CYS A C 1
ATOM 642 O O . CYS A 1 85 ? -23.900 -6.272 17.364 1.00 76.88 85 CYS A O 1
ATOM 644 N N . PRO A 1 86 ? -21.862 -5.831 16.518 1.00 73.94 86 PRO A N 1
ATOM 645 C CA . PRO A 1 86 ? -21.565 -7.220 16.158 1.00 73.94 86 PRO A CA 1
ATOM 646 C C . PRO A 1 86 ? -21.402 -8.143 17.375 1.00 73.94 86 PRO A C 1
ATOM 648 O O . PRO A 1 86 ? -21.633 -9.347 17.273 1.00 73.94 86 PRO A O 1
ATOM 651 N N . THR A 1 87 ? -21.046 -7.595 18.537 1.00 72.88 87 THR A N 1
ATOM 652 C CA . THR A 1 87 ? -20.846 -8.331 19.797 1.00 72.88 87 THR A CA 1
ATOM 653 C C . THR A 1 87 ? -22.092 -8.342 20.684 1.00 72.88 87 THR A C 1
ATOM 655 O O . THR A 1 87 ? -22.014 -8.720 21.855 1.00 72.88 87 THR A O 1
ATOM 658 N N . ARG A 1 88 ? -23.260 -7.949 20.151 1.00 67.94 88 ARG A N 1
ATOM 659 C CA . ARG A 1 88 ? -24.517 -7.854 20.901 1.00 67.94 88 ARG A CA 1
ATOM 660 C C . ARG A 1 88 ? -24.844 -9.157 21.631 1.00 67.94 88 ARG A C 1
ATOM 662 O O . ARG A 1 88 ? -25.310 -10.126 21.039 1.00 67.94 88 ARG A O 1
ATOM 669 N N . GLN A 1 89 ? -24.698 -9.133 22.950 1.00 65.44 89 GLN A N 1
ATOM 670 C CA . 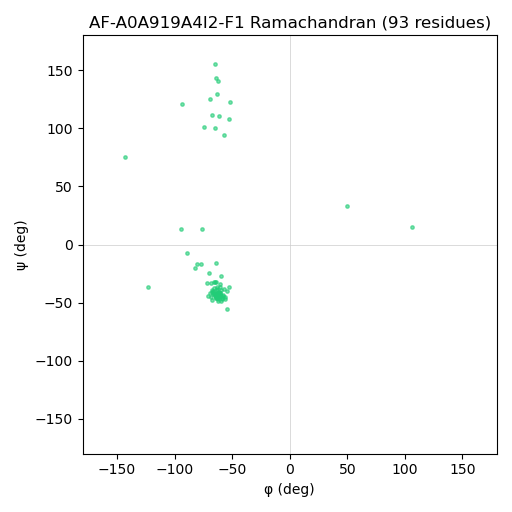GLN A 1 89 ? -25.263 -10.144 23.829 1.00 65.44 89 GLN A CA 1
ATOM 671 C C . GLN A 1 89 ? -26.623 -9.640 24.306 1.00 65.44 89 GLN A C 1
ATOM 673 O O . GLN A 1 89 ? -26.736 -8.572 24.904 1.00 65.44 89 GLN A O 1
ATOM 678 N N . THR A 1 90 ? -27.692 -10.385 24.027 1.00 58.69 90 THR A N 1
ATOM 679 C CA . THR A 1 90 ? -28.998 -10.084 24.617 1.00 58.69 90 THR A CA 1
ATOM 680 C C . THR A 1 90 ? -28.918 -10.363 26.110 1.00 58.69 90 THR A C 1
ATOM 682 O O . THR A 1 90 ? -28.817 -11.521 26.516 1.00 58.69 90 THR A O 1
ATOM 685 N N . ARG A 1 91 ? -28.984 -9.318 26.938 1.00 57.56 91 ARG A N 1
ATOM 686 C CA . ARG A 1 91 ? -29.224 -9.487 28.370 1.00 57.56 91 ARG A CA 1
ATOM 687 C C . ARG A 1 91 ? -30.631 -10.061 28.513 1.00 57.56 91 ARG A C 1
ATOM 689 O O . ARG A 1 91 ? -31.615 -9.343 28.363 1.00 57.56 91 ARG A O 1
ATOM 696 N N . SER A 1 92 ? -30.742 -11.369 28.729 1.00 53.00 92 SER A N 1
ATOM 697 C CA . SER A 1 92 ? -32.010 -11.978 29.113 1.00 53.00 92 SER A CA 1
ATOM 698 C C . SER A 1 92 ? -32.414 -11.353 30.443 1.00 53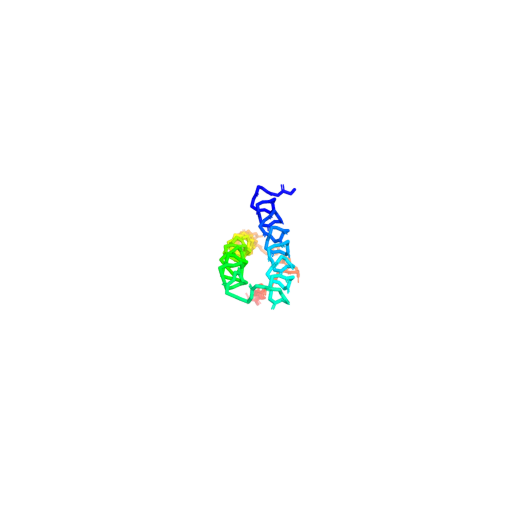.00 92 SER A C 1
ATOM 700 O O . SER A 1 92 ? -31.734 -11.555 31.449 1.00 53.00 92 SER A O 1
ATOM 702 N N . HIS A 1 93 ? -33.468 -10.536 30.421 1.00 47.84 93 HIS A N 1
ATOM 703 C CA . HIS A 1 93 ? -34.123 -10.018 31.615 1.00 47.84 93 HIS A CA 1
ATOM 704 C C . HIS A 1 93 ? -34.572 -11.220 32.460 1.00 47.84 93 HIS A C 1
ATOM 706 O O . HIS A 1 93 ? -35.625 -11.800 32.210 1.00 47.84 93 HIS A O 1
ATOM 712 N N . ALA A 1 94 ? -33.749 -11.644 33.419 1.00 43.19 94 ALA A N 1
ATOM 713 C CA . ALA A 1 94 ? -34.220 -12.463 34.522 1.00 43.19 94 ALA A CA 1
ATOM 714 C C . ALA A 1 94 ? -34.990 -11.507 35.440 1.00 43.19 94 ALA A C 1
ATOM 716 O O . ALA A 1 94 ? -34.385 -10.653 36.091 1.00 43.19 94 ALA A O 1
ATOM 717 N N . ALA A 1 95 ? -36.316 -11.579 35.318 1.00 39.56 95 ALA A N 1
ATOM 718 C CA . ALA A 1 95 ? -37.296 -10.850 36.111 1.00 39.56 95 ALA A CA 1
ATOM 719 C C . ALA A 1 95 ? -37.258 -11.255 37.590 1.00 39.56 95 ALA A C 1
ATOM 721 O O . ALA A 1 95 ? -36.912 -12.427 37.869 1.00 39.56 95 ALA A O 1
#

Foldseek 3Di:
DDPLVVLLVVLLVQLVVLQVVLVVCCVPPVVVSVVSPVSSVVSVVVSVVSVVVVVVVVVVVVVVVLVVLVVCCVPVPDDDRPPPRPPDDPPPPPD

Secondary structure (DSSP, 8-state):
--HHHHHHHHHHHHHHHHHHHHHHHHHH-HHHHHHHHHHHHHHHHHHHHHHHHHHHHHHHHHHHHHHHHHHHHHHTTTPPPPTT-TT--------

Radius of gyration: 24.2 Å; Cα contacts (8 Å, |Δi|>4): 61; chains: 1; bounding box: 58×23×62 Å